Protein AF-A0A1G3AGH1-F1 (afdb_monomer_lite)

Foldseek 3Di:
DDDDDDDPVCCCVPPVHPSVVLQVVLVVVQVVLCVVCVPDPDDKDKDKDKDWDFDADPVGDTDDIDIDIDIDIDDDDDDDPDFDWDADPVRDTAADPVCRNCRPDDDPVVPPPDD

Radius of gyration: 27.63 Å; chains: 1; bounding box: 46×36×84 Å

Sequence (115 aa):
MARMAFDLTKLNQVDFGKAHVAFAKCLETVIRDCLDRPGDKSTRKVSLHMKIKPVMAQDGDVVDCEVGFEIVAKLPAYQTAARPYAVDRGG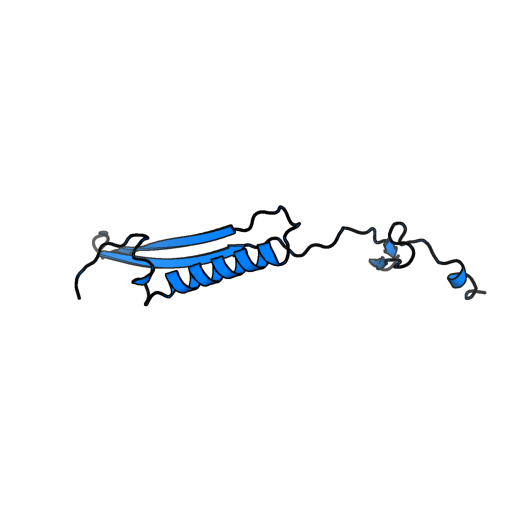RLIFNPDAPENPEQTTIMDGEEAS

pLDDT: mean 84.8, std 13.18, range [39.56, 96.81]

Secondary structure (DSSP, 8-state):
-------GGGTTTGGGGHHHHHHHHHHHHHHHHHHH-TT--SPPEEEEEEEEEEEE-TTS-EEEEEEEEEEEEEPPPP-PPP---EE-TTS-EE--SS-TT-TT---GGGGSS--

Structure (mmCIF, N/CA/C/O backbone):
data_AF-A0A1G3AGH1-F1
#
_entry.id   AF-A0A1G3AGH1-F1
#
loop_
_atom_site.group_PDB
_atom_site.id
_atom_site.type_symbol
_atom_site.label_atom_id
_atom_site.label_alt_id
_atom_site.label_comp_id
_atom_site.label_asym_id
_atom_site.label_entity_id
_atom_site.label_seq_id
_atom_site.pdbx_PDB_ins_code
_atom_site.Cartn_x
_atom_site.Cartn_y
_atom_site.Cartn_z
_atom_site.occupancy
_atom_site.B_iso_or_equiv
_atom_site.auth_seq_id
_atom_site.auth_comp_id
_atom_site.auth_asym_id
_atom_site.auth_atom_id
_atom_site.pdbx_PDB_model_num
ATOM 1 N N . MET A 1 1 ? -24.764 -3.811 23.647 1.00 53.50 1 MET A N 1
ATOM 2 C CA . MET A 1 1 ? -23.547 -4.388 23.028 1.00 53.50 1 MET A CA 1
ATOM 3 C C . MET A 1 1 ? -22.404 -4.249 24.023 1.00 53.50 1 MET A C 1
ATOM 5 O O . MET A 1 1 ? -22.320 -3.204 24.659 1.00 53.50 1 MET A O 1
ATOM 9 N N . ALA A 1 2 ? -21.594 -5.290 24.225 1.00 74.56 2 ALA A N 1
ATOM 10 C CA . ALA A 1 2 ? -20.488 -5.260 25.185 1.00 74.56 2 ALA A CA 1
ATOM 11 C C . ALA A 1 2 ? -19.367 -4.318 24.709 1.00 74.56 2 ALA A C 1
ATOM 13 O O . ALA A 1 2 ? -19.042 -4.300 23.523 1.00 74.56 2 ALA A O 1
ATOM 14 N N . ARG A 1 3 ? -18.781 -3.540 25.627 1.00 79.56 3 ARG A N 1
ATOM 15 C CA . ARG A 1 3 ? -17.593 -2.720 25.345 1.00 79.56 3 ARG A CA 1
ATOM 16 C C . ARG A 1 3 ? -16.385 -3.644 25.195 1.00 79.56 3 ARG A C 1
ATOM 18 O O . ARG A 1 3 ? -16.165 -4.496 26.052 1.00 79.56 3 ARG A O 1
ATOM 25 N N . MET A 1 4 ? -15.612 -3.472 24.127 1.00 83.50 4 MET A N 1
ATOM 26 C CA . MET A 1 4 ? -14.428 -4.282 23.847 1.00 83.50 4 MET A CA 1
ATOM 27 C C . MET A 1 4 ? -13.221 -3.378 23.610 1.00 83.50 4 MET A C 1
ATOM 29 O O . MET A 1 4 ? -13.312 -2.407 22.865 1.00 83.50 4 MET A O 1
ATOM 33 N N . ALA A 1 5 ? -12.089 -3.708 24.233 1.00 87.06 5 ALA A N 1
ATOM 34 C CA . ALA A 1 5 ? -10.824 -3.043 23.948 1.00 87.06 5 ALA A CA 1
ATOM 35 C C . ALA A 1 5 ? -10.316 -3.459 22.561 1.00 87.06 5 ALA A C 1
ATOM 37 O O . ALA A 1 5 ? -10.288 -4.657 22.245 1.00 87.06 5 ALA A O 1
ATOM 38 N N . PHE A 1 6 ? -9.911 -2.476 21.759 1.00 85.19 6 PHE A N 1
ATOM 39 C CA . PHE A 1 6 ? -9.316 -2.714 20.450 1.00 85.19 6 PHE A CA 1
ATOM 40 C C . PHE A 1 6 ? -7.894 -3.271 20.588 1.00 85.19 6 PHE A C 1
ATOM 42 O O . PHE A 1 6 ? -7.085 -2.762 21.361 1.00 85.19 6 PHE A O 1
ATOM 49 N N . ASP A 1 7 ? -7.596 -4.301 19.803 1.00 88.81 7 ASP A N 1
ATOM 50 C CA . ASP A 1 7 ? -6.252 -4.801 19.539 1.00 88.81 7 ASP A CA 1
ATOM 51 C C . ASP A 1 7 ? -6.178 -5.269 18.075 1.00 88.81 7 ASP A C 1
ATOM 53 O O . ASP A 1 7 ? -7.197 -5.388 17.389 1.00 88.81 7 ASP A O 1
ATOM 57 N N . LEU A 1 8 ? -4.970 -5.554 17.585 1.00 85.44 8 LEU A N 1
ATOM 58 C CA . LEU A 1 8 ? -4.768 -5.944 16.188 1.00 85.44 8 LEU A CA 1
ATOM 59 C C . LEU A 1 8 ? -5.420 -7.297 15.836 1.00 85.44 8 LEU A C 1
ATOM 61 O O . LEU A 1 8 ? -5.769 -7.526 14.680 1.00 85.44 8 LEU A O 1
ATOM 65 N N . THR A 1 9 ? -5.623 -8.184 16.816 1.00 88.88 9 THR A N 1
ATOM 66 C CA . THR A 1 9 ? -6.276 -9.488 16.593 1.00 88.88 9 THR A CA 1
ATOM 67 C C . THR A 1 9 ? -7.763 -9.331 16.283 1.00 88.88 9 THR A C 1
ATOM 69 O O . THR A 1 9 ? -8.342 -10.158 15.583 1.00 88.88 9 THR A O 1
ATOM 72 N N . LYS A 1 10 ? -8.360 -8.222 16.731 1.00 88.62 10 LYS A N 1
ATOM 73 C CA . LYS A 1 10 ? -9.770 -7.868 16.532 1.00 88.62 10 LYS A CA 1
ATOM 74 C C . LYS A 1 10 ? -10.015 -6.993 15.307 1.00 88.62 10 LYS A C 1
ATOM 76 O O . LYS A 1 10 ? -11.115 -6.470 15.142 1.00 88.62 10 LYS A O 1
ATOM 81 N N . LEU A 1 11 ? -9.036 -6.831 14.415 1.00 85.69 11 LEU A N 1
ATOM 82 C CA . LEU A 1 11 ? -9.199 -6.026 13.198 1.00 85.69 11 LEU A CA 1
ATOM 83 C C . LEU A 1 11 ? -10.364 -6.515 12.310 1.00 85.69 11 LEU A C 1
ATOM 85 O O . LEU A 1 11 ? -10.975 -5.727 11.594 1.00 85.69 11 LEU A O 1
ATOM 89 N N . ASN A 1 12 ? -10.705 -7.804 12.379 1.00 88.94 12 ASN A N 1
ATOM 90 C CA . ASN A 1 12 ? -11.862 -8.402 11.704 1.00 88.94 12 ASN A CA 1
ATOM 91 C C . ASN A 1 12 ? -13.223 -7.977 12.285 1.00 88.94 12 ASN A C 1
ATOM 93 O O . ASN A 1 12 ? -14.236 -8.122 11.609 1.00 88.94 12 ASN A O 1
ATOM 97 N N . GLN A 1 13 ? -13.263 -7.467 13.515 1.00 87.44 13 GLN A N 1
ATOM 98 C CA . GLN A 1 13 ? -14.485 -7.004 14.178 1.00 87.44 13 GLN A CA 1
ATOM 99 C C . GLN A 1 13 ? -14.702 -5.495 14.005 1.00 87.44 13 GLN A C 1
ATOM 101 O O . GLN A 1 13 ? -15.787 -4.990 14.288 1.00 87.44 13 GLN A O 1
ATOM 106 N N . VAL A 1 14 ? -13.693 -4.770 13.514 1.00 84.38 14 VAL A N 1
ATOM 107 C CA . VAL A 1 14 ? -13.759 -3.326 13.275 1.00 84.38 14 VAL A CA 1
ATOM 108 C C . VAL A 1 14 ? -14.316 -3.034 11.885 1.00 84.38 14 VAL A C 1
ATOM 110 O O . VAL A 1 14 ? -13.911 -3.661 10.907 1.00 84.38 14 VAL A O 1
ATOM 113 N N . ASP A 1 15 ? -15.248 -2.076 11.805 1.00 84.56 15 ASP A N 1
ATOM 114 C CA . ASP A 1 15 ? -15.904 -1.638 10.561 1.00 84.56 15 ASP A CA 1
ATOM 115 C C . ASP A 1 15 ? -16.399 -2.823 9.711 1.00 84.56 15 ASP A C 1
ATOM 117 O O . ASP A 1 15 ? -16.100 -2.943 8.524 1.00 84.56 15 ASP A O 1
ATOM 121 N N . PHE A 1 16 ? -17.107 -3.762 10.353 1.00 84.44 16 PHE A N 1
ATOM 122 C CA . PHE A 1 16 ? -17.644 -4.978 9.721 1.00 84.44 16 PHE A CA 1
ATOM 123 C C . PHE A 1 16 ? -16.575 -5.843 9.025 1.00 84.44 16 PHE A C 1
ATOM 125 O O . PHE A 1 16 ? -16.855 -6.527 8.042 1.00 84.44 16 PHE A O 1
ATOM 132 N N . GLY A 1 17 ? -15.330 -5.785 9.507 1.00 87.50 17 GLY A N 1
ATOM 133 C CA . GLY A 1 17 ? -14.199 -6.527 8.958 1.00 87.50 17 GLY A CA 1
ATOM 134 C C . GLY A 1 17 ? -13.608 -5.928 7.685 1.00 87.50 17 GLY A C 1
ATOM 135 O O . GLY A 1 17 ? -12.708 -6.532 7.098 1.00 87.50 17 GLY A O 1
ATOM 136 N N . LYS A 1 18 ? -14.043 -4.735 7.254 1.00 91.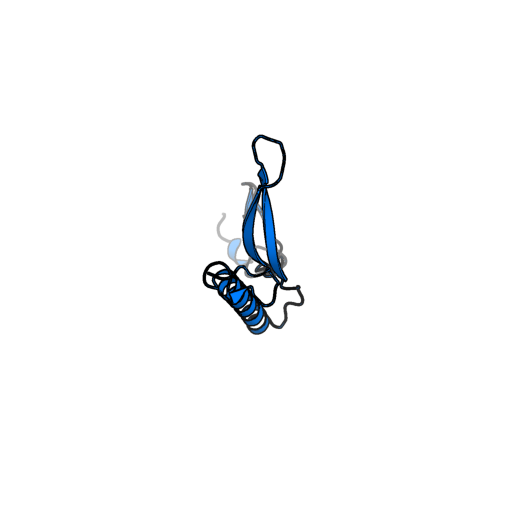38 18 LYS A N 1
ATOM 137 C CA . LYS A 1 18 ? -13.515 -4.084 6.043 1.00 91.38 18 LYS A CA 1
ATOM 138 C C . LYS A 1 18 ? -12.007 -3.875 6.107 1.00 91.38 18 LYS A C 1
ATOM 140 O O . LYS A 1 18 ? -11.328 -4.134 5.117 1.00 91.38 18 LYS A O 1
ATOM 145 N N . ALA A 1 19 ? -11.477 -3.469 7.262 1.00 89.75 19 ALA A N 1
ATOM 146 C CA . ALA A 1 19 ? -10.038 -3.287 7.446 1.00 89.75 19 ALA A CA 1
ATOM 147 C C . ALA A 1 19 ? -9.269 -4.608 7.261 1.00 89.75 19 ALA A C 1
ATOM 149 O O . ALA A 1 19 ? -8.248 -4.645 6.575 1.00 89.75 19 ALA A O 1
ATOM 150 N N . HIS A 1 20 ? -9.795 -5.711 7.800 1.00 91.81 20 HIS A N 1
ATOM 151 C CA . HIS A 1 20 ? -9.212 -7.039 7.617 1.00 91.81 20 HIS A CA 1
ATOM 152 C C . HIS A 1 20 ? -9.247 -7.486 6.147 1.00 91.81 20 HIS A C 1
ATOM 154 O O . HIS A 1 20 ? -8.226 -7.908 5.607 1.00 91.81 20 HIS A O 1
ATOM 160 N N . VAL A 1 21 ? -10.391 -7.332 5.474 1.00 94.06 21 VAL A N 1
ATOM 161 C CA . VAL A 1 21 ? -10.548 -7.689 4.053 1.00 94.06 21 VAL A CA 1
ATOM 162 C C . VAL A 1 21 ? -9.638 -6.844 3.160 1.00 94.06 21 VAL A C 1
ATOM 164 O O . VAL A 1 21 ? -9.011 -7.373 2.245 1.00 94.06 21 VAL A O 1
ATOM 167 N N . ALA A 1 22 ? -9.536 -5.539 3.414 1.00 93.81 22 ALA A N 1
ATOM 168 C CA . ALA A 1 22 ? -8.661 -4.650 2.657 1.00 93.81 22 ALA A CA 1
ATOM 169 C C . ALA A 1 22 ? -7.181 -5.020 2.837 1.00 93.81 22 ALA A C 1
ATOM 171 O O . ALA A 1 22 ? -6.452 -5.109 1.849 1.00 93.81 22 ALA A O 1
ATOM 172 N N . PHE A 1 23 ? -6.749 -5.324 4.066 1.00 94.19 23 PHE A N 1
ATOM 173 C CA . PHE A 1 23 ? -5.393 -5.809 4.323 1.00 94.19 23 PHE A CA 1
ATOM 174 C C . PHE A 1 23 ? -5.109 -7.128 3.595 1.00 94.19 23 PHE A C 1
ATOM 176 O O . PHE A 1 23 ? -4.085 -7.243 2.922 1.00 94.19 23 PHE A O 1
ATOM 183 N N . ALA A 1 24 ? -6.034 -8.091 3.662 1.00 94.06 24 ALA A N 1
ATOM 184 C CA . ALA A 1 24 ? -5.908 -9.371 2.969 1.00 94.06 24 ALA A CA 1
ATOM 185 C C . ALA A 1 24 ? -5.785 -9.194 1.445 1.00 94.06 24 ALA A C 1
ATOM 187 O O . ALA A 1 24 ? -4.893 -9.779 0.834 1.00 94.06 24 ALA A O 1
ATOM 188 N N . LYS A 1 25 ? -6.603 -8.323 0.837 1.00 95.81 25 LYS A N 1
ATOM 189 C CA . LYS A 1 25 ? -6.520 -8.001 -0.600 1.00 95.81 25 LYS A CA 1
ATOM 190 C C . LYS A 1 25 ? -5.185 -7.362 -0.984 1.00 95.81 25 LYS A C 1
ATOM 192 O O . LYS A 1 25 ? -4.604 -7.710 -2.013 1.00 95.81 25 LYS A O 1
ATOM 197 N N . CYS A 1 26 ? -4.681 -6.432 -0.173 1.00 96.06 26 CYS A N 1
ATOM 198 C CA . CYS A 1 26 ? -3.375 -5.815 -0.399 1.00 96.06 26 CYS A CA 1
ATOM 199 C C . CYS A 1 26 ? -2.239 -6.839 -0.315 1.00 96.06 26 CYS A C 1
ATOM 201 O O . CYS A 1 26 ? -1.330 -6.815 -1.145 1.00 96.06 26 CYS A O 1
ATOM 203 N N . LEU A 1 27 ? -2.307 -7.754 0.653 1.00 96.19 27 LEU A N 1
ATOM 204 C CA . LEU A 1 27 ? -1.340 -8.835 0.798 1.00 96.19 27 LEU A CA 1
ATOM 205 C C . LEU A 1 27 ? -1.376 -9.791 -0.402 1.00 96.19 27 LEU A C 1
ATOM 207 O O . LEU A 1 27 ? -0.329 -10.082 -0.971 1.00 96.19 27 LEU A O 1
ATOM 211 N N . GLU A 1 28 ? -2.564 -10.222 -0.828 1.00 96.81 28 GLU A N 1
ATOM 212 C CA . GLU A 1 28 ? -2.738 -11.071 -2.013 1.00 96.81 28 GLU A CA 1
ATOM 213 C C . GLU A 1 28 ? -2.164 -10.404 -3.270 1.00 96.81 28 GLU A C 1
ATOM 215 O O . GLU A 1 28 ? -1.456 -11.042 -4.044 1.00 96.81 28 GLU A O 1
ATOM 220 N N . THR A 1 29 ? -2.405 -9.102 -3.440 1.00 95.81 29 THR A N 1
ATOM 221 C CA . THR A 1 29 ? -1.877 -8.323 -4.570 1.00 95.81 29 THR A CA 1
ATOM 222 C C . THR A 1 29 ? -0.348 -8.309 -4.577 1.00 95.81 29 THR A C 1
ATOM 224 O O . THR A 1 29 ? 0.267 -8.505 -5.622 1.00 95.81 29 THR A O 1
ATOM 227 N N . VAL A 1 30 ? 0.276 -8.113 -3.413 1.00 96.31 30 VAL A N 1
ATOM 228 C CA . VAL A 1 30 ? 1.739 -8.146 -3.270 1.00 96.31 30 VAL A CA 1
ATOM 229 C C . VAL A 1 30 ? 2.304 -9.538 -3.550 1.00 96.31 30 VAL A C 1
ATOM 231 O O . VAL A 1 30 ? 3.323 -9.654 -4.224 1.00 96.31 30 VAL A O 1
ATOM 234 N N . ILE A 1 31 ? 1.651 -10.593 -3.062 1.00 95.88 31 ILE A N 1
ATOM 235 C CA . ILE A 1 31 ? 2.084 -11.973 -3.312 1.00 95.88 31 ILE A CA 1
ATOM 236 C C . ILE A 1 31 ? 1.983 -12.299 -4.804 1.00 95.88 31 ILE A C 1
ATOM 238 O O . ILE A 1 31 ? 2.934 -12.834 -5.369 1.00 95.88 31 ILE A O 1
ATOM 242 N N . ARG A 1 32 ? 0.868 -11.937 -5.449 1.00 96.06 32 ARG A N 1
ATOM 243 C CA . ARG A 1 32 ? 0.682 -12.102 -6.895 1.00 96.06 32 ARG A CA 1
ATOM 244 C C . ARG A 1 32 ? 1.782 -11.385 -7.674 1.00 96.06 32 ARG A C 1
ATOM 246 O O . ARG A 1 32 ? 2.403 -11.991 -8.532 1.00 96.06 32 ARG A O 1
ATOM 253 N N . ASP A 1 33 ? 2.113 -10.157 -7.291 1.00 95.56 33 ASP A N 1
ATOM 254 C CA . ASP A 1 33 ? 3.199 -9.400 -7.914 1.00 95.56 33 ASP A CA 1
ATOM 255 C C . ASP A 1 33 ? 4.583 -10.066 -7.774 1.00 95.56 33 ASP A C 1
ATOM 257 O O . ASP A 1 33 ? 5.398 -10.010 -8.696 1.00 95.56 33 ASP A O 1
ATOM 261 N N . CYS A 1 34 ? 4.859 -10.716 -6.641 1.00 94.50 34 CYS A N 1
ATOM 262 C CA . CYS A 1 34 ? 6.084 -11.499 -6.462 1.00 94.50 34 CYS A CA 1
ATOM 263 C C . CYS A 1 34 ? 6.121 -12.740 -7.370 1.00 94.50 34 CYS A C 1
ATOM 265 O O . CYS A 1 34 ? 7.200 -13.116 -7.826 1.00 94.50 34 CYS A O 1
ATOM 267 N N . LEU A 1 35 ? 4.968 -13.366 -7.632 1.00 95.50 35 LEU A N 1
ATOM 268 C CA . LEU A 1 35 ? 4.853 -14.505 -8.550 1.00 95.50 35 LEU A CA 1
ATOM 269 C C . LEU A 1 35 ? 4.979 -14.072 -10.015 1.00 95.50 35 LEU A C 1
ATOM 271 O O . LEU A 1 35 ? 5.635 -14.759 -10.792 1.00 95.50 35 LEU A O 1
ATOM 275 N N . ASP A 1 36 ? 4.399 -12.926 -10.371 1.00 94.81 36 ASP A N 1
ATOM 276 C CA . ASP A 1 36 ? 4.432 -12.383 -11.731 1.00 94.81 36 ASP A CA 1
ATOM 277 C C . ASP A 1 36 ? 5.822 -11.824 -12.091 1.00 94.81 36 ASP A C 1
ATOM 279 O O . ASP A 1 36 ? 6.244 -11.877 -13.248 1.00 94.81 36 ASP A O 1
ATOM 283 N N . ARG A 1 37 ? 6.565 -11.294 -11.104 1.00 92.25 37 ARG A N 1
ATOM 284 C CA . ARG A 1 37 ? 7.887 -10.659 -11.285 1.00 92.25 37 ARG A CA 1
ATOM 285 C C . ARG A 1 37 ? 8.958 -11.249 -10.349 1.00 92.25 37 ARG A C 1
ATOM 287 O O . ARG A 1 37 ? 9.535 -10.505 -9.547 1.00 92.25 37 ARG A O 1
ATOM 294 N N . PRO A 1 38 ? 9.290 -12.552 -10.461 1.00 91.81 38 PRO A N 1
ATOM 295 C CA . PRO A 1 38 ? 10.185 -13.238 -9.521 1.00 91.81 38 PRO A CA 1
ATOM 296 C C . PRO A 1 38 ? 11.644 -12.756 -9.596 1.00 91.81 38 PRO A C 1
ATOM 298 O O . PRO A 1 38 ? 12.400 -12.912 -8.641 1.00 91.81 38 PRO A O 1
ATOM 301 N N . GLY A 1 39 ? 12.052 -12.163 -10.723 1.00 90.38 39 GLY A N 1
ATOM 302 C CA . GLY A 1 39 ? 13.394 -11.600 -10.908 1.00 90.38 39 GLY A CA 1
ATOM 303 C C . GLY A 1 39 ? 13.579 -10.187 -10.342 1.00 90.38 39 GLY A C 1
ATOM 304 O O . GLY A 1 39 ? 14.718 -9.742 -10.191 1.00 90.38 39 GLY A O 1
ATOM 305 N N . ASP A 1 40 ? 12.494 -9.475 -10.022 1.00 91.56 40 ASP A N 1
ATOM 306 C CA . ASP A 1 40 ? 12.581 -8.134 -9.442 1.00 91.56 40 ASP A CA 1
ATOM 307 C C . ASP A 1 40 ? 12.886 -8.238 -7.942 1.00 91.56 40 ASP A C 1
ATOM 309 O O . ASP A 1 40 ? 12.063 -8.704 -7.154 1.00 91.56 40 ASP A O 1
ATOM 313 N N . LYS A 1 41 ? 14.078 -7.785 -7.542 1.00 90.50 41 LYS A N 1
ATOM 314 C CA . LYS A 1 41 ? 14.563 -7.825 -6.151 1.00 90.50 41 LYS A CA 1
ATOM 315 C C . LYS A 1 41 ? 14.029 -6.684 -5.280 1.00 90.50 41 LYS A C 1
ATOM 317 O O . LYS A 1 41 ? 14.344 -6.625 -4.093 1.00 90.50 41 LYS A O 1
ATOM 322 N N . SER A 1 42 ? 13.255 -5.765 -5.850 1.00 93.12 42 SER A N 1
ATOM 323 C CA . SER A 1 42 ? 12.713 -4.612 -5.134 1.00 93.12 42 SER A CA 1
ATOM 324 C C . SER A 1 42 ? 11.686 -5.037 -4.080 1.00 93.12 42 SER A C 1
ATOM 326 O O . SER A 1 42 ? 10.841 -5.903 -4.311 1.00 93.12 42 SER A O 1
ATOM 328 N N . THR A 1 43 ? 11.708 -4.403 -2.909 1.00 93.75 43 THR A N 1
ATOM 329 C CA . THR A 1 43 ? 10.787 -4.729 -1.810 1.00 93.75 43 THR A CA 1
ATOM 330 C C . THR A 1 43 ? 9.357 -4.279 -2.117 1.00 93.75 43 THR A C 1
ATOM 332 O O . THR A 1 43 ? 9.121 -3.126 -2.479 1.00 93.75 43 THR A O 1
ATOM 335 N N . ARG A 1 44 ? 8.382 -5.166 -1.892 1.00 95.00 44 ARG A N 1
ATOM 336 C CA . ARG A 1 44 ? 6.950 -4.833 -1.886 1.00 95.00 44 ARG A CA 1
ATOM 337 C C . ARG A 1 44 ? 6.531 -4.517 -0.453 1.00 95.00 44 ARG A C 1
ATOM 339 O O . ARG A 1 44 ? 6.936 -5.217 0.473 1.00 95.00 44 ARG A O 1
ATOM 346 N N . LYS A 1 45 ? 5.732 -3.469 -0.246 1.00 95.69 45 LYS A N 1
ATOM 347 C CA . LYS A 1 45 ? 5.354 -3.005 1.100 1.00 95.69 45 LYS A CA 1
ATOM 348 C C . LYS A 1 45 ? 3.839 -2.972 1.260 1.00 95.69 45 LYS A C 1
ATOM 350 O O . LYS A 1 45 ? 3.163 -2.330 0.467 1.00 95.69 45 LYS A O 1
ATOM 355 N N . VAL A 1 46 ? 3.323 -3.581 2.324 1.00 95.81 46 VAL A N 1
ATOM 356 C CA . VAL A 1 46 ? 1.952 -3.356 2.813 1.00 95.81 46 VAL A CA 1
ATOM 357 C C . VAL A 1 46 ? 2.045 -2.534 4.095 1.00 95.81 46 VAL A C 1
ATOM 359 O O . VAL A 1 46 ? 2.874 -2.823 4.954 1.00 95.81 46 VAL A O 1
ATOM 362 N N . SER A 1 47 ? 1.264 -1.464 4.213 1.00 94.19 47 SER A N 1
ATOM 363 C CA . SER A 1 47 ? 1.255 -0.568 5.376 1.00 94.19 47 SER A CA 1
ATOM 364 C C . SER A 1 47 ? -0.168 -0.364 5.881 1.00 94.19 47 SER A C 1
ATOM 366 O O . SER A 1 47 ? -1.065 -0.071 5.095 1.00 94.19 47 SER A O 1
ATOM 368 N N . LEU A 1 48 ? -0.355 -0.523 7.192 1.00 92.56 48 LEU A N 1
ATOM 369 C CA . LEU A 1 48 ? -1.590 -0.217 7.911 1.00 92.56 48 LEU A CA 1
ATOM 370 C C . LEU A 1 48 ? -1.353 1.053 8.731 1.00 92.56 48 LEU A C 1
ATOM 372 O O . LEU A 1 48 ? -0.548 1.057 9.660 1.00 92.56 48 LEU A O 1
ATOM 376 N N . HIS A 1 49 ? -2.054 2.120 8.384 1.00 93.56 49 HIS A N 1
ATOM 377 C CA . HIS A 1 49 ? -2.016 3.400 9.071 1.00 93.56 49 HIS A CA 1
ATOM 378 C C . HIS A 1 49 ? -3.294 3.563 9.889 1.00 93.56 49 HIS A C 1
ATOM 380 O O . HIS A 1 49 ? -4.387 3.659 9.336 1.00 93.56 49 HIS A O 1
ATOM 386 N N . MET A 1 50 ? -3.157 3.601 11.211 1.00 91.56 50 MET A N 1
ATOM 387 C CA . MET A 1 50 ? -4.255 3.923 12.117 1.00 91.56 50 MET A CA 1
ATOM 388 C C . MET A 1 50 ? -4.213 5.419 12.431 1.00 91.56 50 MET A C 1
ATOM 390 O O . MET A 1 50 ? -3.198 5.930 12.902 1.00 91.56 50 MET A O 1
ATOM 394 N N . LYS A 1 51 ? -5.309 6.120 12.153 1.00 92.81 51 LYS A N 1
ATOM 395 C CA . LYS A 1 51 ? -5.494 7.544 12.437 1.00 92.81 51 LYS A CA 1
ATOM 396 C C . LYS A 1 51 ? -6.443 7.659 13.617 1.00 92.81 51 LYS A C 1
ATOM 398 O O . LYS A 1 51 ? -7.561 7.164 13.533 1.00 92.81 51 LYS A O 1
ATOM 403 N N . ILE A 1 52 ? -5.997 8.286 14.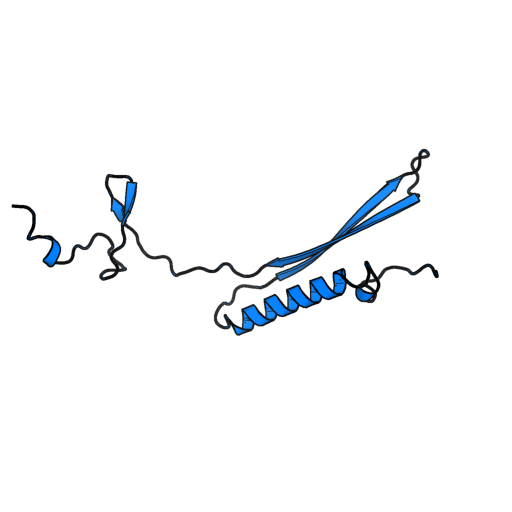697 1.00 93.81 52 ILE A N 1
ATOM 404 C CA . ILE A 1 52 ? -6.811 8.515 15.891 1.00 93.81 52 ILE A CA 1
ATOM 405 C C . ILE A 1 52 ? -6.907 10.020 16.094 1.00 93.81 52 ILE A C 1
ATOM 407 O O . ILE A 1 52 ? -5.881 10.699 16.147 1.00 93.81 52 ILE A O 1
ATOM 411 N N . LYS A 1 53 ? -8.129 10.535 16.197 1.00 95.50 53 LYS A N 1
ATOM 412 C CA . LYS A 1 53 ? -8.405 11.946 16.452 1.00 95.50 53 LYS A CA 1
ATOM 413 C C . LYS A 1 53 ? -9.289 12.069 17.697 1.00 95.50 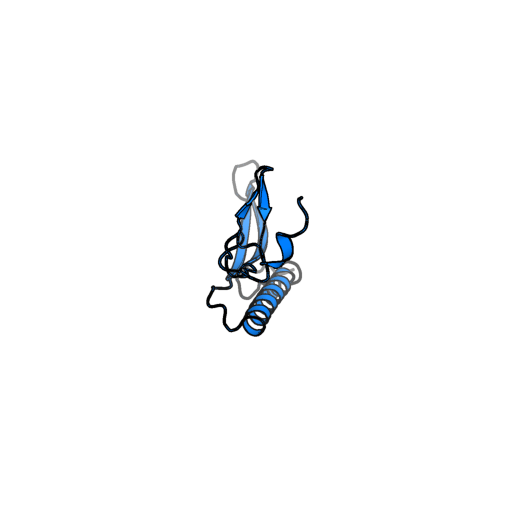53 LYS A C 1
ATOM 415 O O . LYS A 1 53 ? -10.377 11.500 17.700 1.00 95.50 53 LYS A O 1
ATOM 420 N N . PRO A 1 54 ? -8.853 12.783 18.747 1.00 95.00 54 PRO A N 1
ATOM 421 C CA . PRO A 1 54 ? -9.652 12.941 19.956 1.00 95.00 54 PRO A CA 1
ATOM 422 C C . PRO A 1 54 ? -10.856 13.858 19.709 1.00 95.00 54 PRO A C 1
ATOM 424 O O . PRO A 1 54 ? -10.779 14.826 18.948 1.00 95.00 54 PRO A O 1
ATOM 427 N N . VAL A 1 55 ? -11.955 13.561 20.393 1.00 93.75 55 VAL A N 1
ATOM 428 C CA . VAL A 1 55 ? -13.164 14.378 20.496 1.00 93.75 55 VAL A CA 1
ATOM 429 C C . VAL A 1 55 ? -13.199 14.958 21.907 1.00 93.75 55 VAL A C 1
ATOM 431 O O . VAL A 1 55 ? -13.313 14.225 22.890 1.00 93.75 55 VAL A O 1
ATOM 434 N N . MET A 1 56 ? -13.060 16.279 21.993 1.00 93.25 56 MET A N 1
ATOM 435 C CA . MET A 1 56 ? -12.969 17.019 23.255 1.00 93.25 56 MET A CA 1
ATOM 436 C C . MET A 1 56 ? -14.357 17.484 23.720 1.00 93.25 56 MET A C 1
ATOM 438 O O . MET A 1 56 ? -15.173 17.897 22.892 1.00 93.25 56 MET A O 1
ATOM 442 N N . ALA A 1 57 ? -14.610 17.476 25.027 1.00 89.88 57 ALA A N 1
ATOM 443 C CA . ALA A 1 57 ? -15.728 18.189 25.642 1.00 89.88 57 ALA A CA 1
ATOM 444 C C . ALA A 1 57 ? -15.417 19.686 25.817 1.00 89.88 57 ALA A C 1
ATOM 446 O O . ALA A 1 57 ? -14.296 20.152 25.606 1.00 89.88 57 ALA A O 1
ATOM 447 N N . GLN A 1 58 ? -16.444 20.455 26.196 1.00 86.69 58 GLN A N 1
ATOM 448 C CA . GLN A 1 58 ? -16.337 21.899 26.450 1.00 86.69 58 GLN A CA 1
ATOM 449 C C . GLN A 1 58 ? -15.418 22.256 27.629 1.00 86.69 58 GLN A C 1
ATOM 451 O O . GLN A 1 58 ? -14.924 23.377 27.685 1.00 86.69 58 GLN A O 1
ATOM 456 N N . ASP A 1 59 ? -15.192 21.325 28.552 1.00 88.00 59 ASP A N 1
ATOM 457 C CA . ASP A 1 59 ? -14.289 21.457 29.702 1.00 88.00 59 ASP A CA 1
ATOM 458 C C . ASP A 1 59 ? -12.816 21.177 29.355 1.00 88.00 59 ASP A C 1
ATOM 460 O O . ASP A 1 59 ? -11.937 21.423 30.178 1.00 88.00 59 ASP A O 1
ATOM 464 N N . GLY A 1 60 ? -12.532 20.733 28.127 1.00 85.25 60 GLY A N 1
ATOM 465 C CA . GLY A 1 60 ? -11.183 20.400 27.682 1.00 85.25 60 GLY A CA 1
ATOM 466 C C . GLY A 1 60 ? -10.762 18.960 27.975 1.00 85.25 60 GLY A C 1
ATOM 467 O O . GLY A 1 60 ? -9.612 18.624 27.693 1.00 85.25 60 GLY A O 1
ATOM 468 N N . ASP A 1 61 ? -11.665 18.104 28.462 1.00 88.25 61 ASP A N 1
ATOM 469 C CA . ASP A 1 61 ? -11.407 16.671 28.606 1.00 88.25 61 ASP A CA 1
ATOM 470 C C . ASP A 1 61 ? -11.697 15.903 27.304 1.00 88.25 61 ASP A C 1
ATOM 472 O O . ASP A 1 61 ? -12.510 16.308 26.469 1.00 88.25 61 ASP A O 1
ATOM 476 N N . VAL A 1 62 ? -11.018 14.768 27.106 1.00 88.94 62 VAL A N 1
ATOM 477 C CA . VAL A 1 62 ? -11.275 13.863 25.971 1.00 88.94 62 VAL A CA 1
ATOM 478 C C . VAL A 1 62 ? -12.473 12.976 26.307 1.00 88.94 62 VAL A C 1
ATOM 480 O O . VAL A 1 62 ? -12.414 12.187 27.249 1.00 88.94 62 VAL A O 1
ATOM 483 N N . VAL A 1 63 ? -13.537 13.060 25.509 1.00 89.88 63 VAL A N 1
ATOM 484 C CA . VAL A 1 63 ? -14.756 12.251 25.694 1.00 89.88 63 VAL A CA 1
ATOM 485 C C . VAL A 1 63 ? -14.749 11.010 24.811 1.00 89.88 63 VAL A C 1
ATOM 487 O O . VAL A 1 63 ? -15.200 9.949 25.239 1.00 89.88 63 VAL A O 1
ATOM 490 N N . ASP A 1 64 ? -14.244 11.133 23.584 1.00 90.94 64 ASP A N 1
ATOM 491 C CA . ASP A 1 64 ? -14.225 10.042 22.607 1.00 90.94 64 ASP A CA 1
ATOM 492 C C . ASP A 1 64 ? -13.034 10.173 21.641 1.00 90.94 64 ASP A C 1
ATOM 494 O O . ASP A 1 64 ? -12.303 11.163 21.668 1.00 90.94 64 ASP A O 1
ATOM 498 N N . CYS A 1 65 ? -12.839 9.184 20.771 1.00 92.06 65 CYS A N 1
ATOM 499 C CA . CYS A 1 65 ? -11.838 9.190 19.711 1.00 92.06 65 CYS A CA 1
ATOM 500 C C . CYS A 1 65 ? -12.441 8.704 18.386 1.00 92.06 65 CYS A C 1
ATOM 502 O O . CYS A 1 65 ? -12.949 7.590 18.282 1.00 92.06 65 CYS A O 1
ATOM 504 N N . GLU A 1 66 ? -12.276 9.493 17.328 1.00 91.31 66 GLU A N 1
ATOM 505 C CA . GLU A 1 66 ? -12.514 9.052 15.956 1.00 91.31 66 GLU A CA 1
ATOM 506 C C . GLU A 1 66 ? -11.321 8.207 15.491 1.00 91.31 66 GLU A C 1
ATOM 508 O O . GLU A 1 66 ? -10.179 8.676 15.484 1.00 91.31 66 GLU A O 1
ATOM 513 N N . VAL A 1 67 ? -11.577 6.959 15.090 1.00 91.00 67 VAL A N 1
ATOM 514 C CA . VAL A 1 67 ? -10.546 6.033 14.601 1.00 91.00 67 VAL A CA 1
ATOM 515 C C . VAL A 1 67 ? -10.795 5.698 13.135 1.00 91.00 67 VAL A C 1
ATOM 517 O O . VAL A 1 67 ? -11.860 5.207 12.770 1.00 91.00 67 VAL A O 1
ATOM 520 N N . GLY A 1 68 ? -9.791 5.933 12.294 1.00 90.88 68 GLY A N 1
ATOM 521 C CA . GLY A 1 68 ? -9.780 5.560 10.883 1.00 90.88 68 GLY A CA 1
ATOM 522 C C . GLY A 1 68 ? -8.606 4.643 10.551 1.00 90.88 68 GLY A C 1
ATOM 523 O O . GLY A 1 68 ? -7.535 4.746 11.148 1.00 90.88 68 GLY A O 1
ATOM 524 N N . PHE A 1 69 ? -8.790 3.772 9.562 1.00 92.38 69 PHE A N 1
ATOM 525 C CA . PHE A 1 69 ? -7.736 2.903 9.041 1.00 92.38 69 PHE A CA 1
ATOM 526 C C . PHE A 1 69 ? -7.488 3.217 7.570 1.00 92.38 69 PHE A C 1
ATOM 528 O O . PHE A 1 69 ? -8.417 3.295 6.772 1.0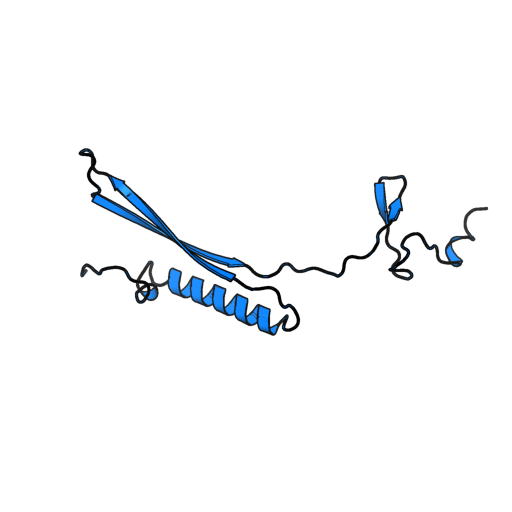0 92.38 69 PHE A O 1
ATOM 535 N N . GLU A 1 70 ? -6.222 3.369 7.211 1.00 93.56 70 GLU A N 1
ATOM 536 C CA . GLU A 1 70 ? -5.762 3.500 5.836 1.00 93.56 70 GLU A CA 1
ATOM 537 C C . GLU A 1 70 ? -4.791 2.358 5.542 1.00 93.56 70 GLU A C 1
ATOM 539 O O . GLU A 1 70 ? -3.830 2.132 6.276 1.00 93.56 70 GLU A O 1
ATOM 544 N N . ILE A 1 71 ? -5.062 1.604 4.481 1.00 94.88 71 ILE A N 1
ATOM 545 C CA . ILE A 1 71 ? -4.286 0.423 4.104 1.00 94.88 71 ILE A CA 1
ATOM 546 C C . ILE A 1 71 ? -3.719 0.670 2.716 1.00 94.88 71 ILE A C 1
ATOM 548 O O . ILE A 1 71 ? -4.469 0.902 1.770 1.00 94.88 71 ILE A O 1
ATOM 552 N N . VAL A 1 72 ? -2.394 0.623 2.603 1.00 95.00 72 VAL A N 1
ATOM 553 C CA . VAL A 1 72 ? -1.674 0.957 1.371 1.00 95.00 72 VAL A CA 1
ATOM 554 C C . VAL A 1 72 ? -0.750 -0.190 0.989 1.00 95.00 72 VAL A C 1
ATOM 556 O O . VAL A 1 72 ? 0.071 -0.632 1.794 1.00 95.00 72 VAL A O 1
ATOM 559 N N . ALA A 1 73 ? -0.847 -0.642 -0.261 1.00 94.94 73 ALA A N 1
ATOM 560 C CA . ALA A 1 73 ? 0.130 -1.528 -0.881 1.00 94.94 73 ALA A CA 1
ATOM 561 C C . ALA A 1 73 ? 1.000 -0.725 -1.854 1.00 94.94 73 ALA A C 1
ATOM 563 O O . ALA A 1 73 ? 0.485 -0.015 -2.716 1.00 94.94 73 ALA A O 1
ATOM 564 N N . LYS A 1 74 ? 2.320 -0.844 -1.727 1.00 95.38 74 LYS A N 1
ATOM 565 C CA . LYS A 1 74 ? 3.297 -0.237 -2.630 1.00 95.38 74 LYS A CA 1
ATOM 566 C C . LYS A 1 74 ? 4.063 -1.339 -3.352 1.00 95.38 74 LYS A C 1
ATOM 568 O O . LYS A 1 74 ? 4.820 -2.086 -2.728 1.00 95.38 74 LYS A O 1
ATOM 573 N N . LEU A 1 75 ? 3.848 -1.409 -4.663 1.00 93.88 75 LEU A N 1
ATOM 574 C CA . LEU A 1 75 ? 4.553 -2.298 -5.580 1.00 93.88 75 LEU A CA 1
ATOM 575 C C . LEU A 1 75 ? 5.709 -1.547 -6.262 1.00 93.88 75 LEU A C 1
ATOM 577 O O . LEU A 1 75 ? 5.620 -0.326 -6.433 1.00 93.88 75 LEU A O 1
ATOM 581 N N . PRO A 1 76 ? 6.779 -2.246 -6.672 1.00 92.62 76 PRO A N 1
ATOM 582 C CA . PRO A 1 76 ? 7.791 -1.683 -7.557 1.00 92.62 76 PRO A CA 1
ATOM 583 C C . PRO A 1 76 ? 7.156 -1.175 -8.852 1.00 92.62 76 PRO A C 1
ATOM 585 O O . PRO A 1 76 ? 6.289 -1.846 -9.423 1.00 92.62 76 PRO A O 1
ATOM 588 N N . ALA A 1 77 ? 7.588 -0.003 -9.314 1.00 90.38 77 ALA A N 1
ATOM 589 C CA . ALA A 1 77 ? 7.118 0.564 -10.571 1.00 90.38 77 ALA A CA 1
ATOM 590 C C . ALA A 1 77 ? 7.496 -0.345 -11.750 1.00 90.38 77 ALA A C 1
ATOM 592 O O . ALA A 1 77 ? 8.553 -0.973 -11.742 1.00 90.38 77 ALA A O 1
ATOM 593 N N . TYR A 1 78 ? 6.648 -0.395 -12.776 1.00 85.81 78 TYR A N 1
ATOM 594 C CA . TYR A 1 78 ? 7.023 -1.010 -14.044 1.00 85.81 78 TYR A CA 1
ATOM 595 C C . TYR A 1 78 ? 8.052 -0.115 -14.722 1.00 85.81 78 TYR A C 1
ATOM 597 O O . TYR A 1 78 ? 7.771 1.042 -15.033 1.00 85.81 78 TYR A O 1
ATOM 605 N N . GLN A 1 79 ? 9.254 -0.643 -14.904 1.00 82.00 79 GLN A N 1
ATOM 606 C CA . GLN A 1 79 ? 10.356 0.063 -15.535 1.00 82.00 79 GLN A CA 1
ATOM 607 C C . GLN A 1 79 ? 10.910 -0.807 -16.654 1.00 82.00 79 GLN A C 1
ATOM 609 O O . GLN A 1 79 ? 11.110 -2.009 -16.481 1.00 82.00 79 GLN A O 1
ATOM 614 N N . THR A 1 80 ? 11.145 -0.198 -17.808 1.00 80.62 80 THR A N 1
ATOM 615 C CA . THR A 1 80 ? 11.948 -0.798 -18.871 1.00 80.62 80 THR A CA 1
ATOM 616 C C . THR A 1 80 ? 13.404 -0.399 -18.674 1.00 80.62 80 THR A C 1
ATOM 618 O O . THR A 1 80 ? 13.702 0.583 -17.990 1.00 80.62 80 THR A O 1
ATOM 621 N N . ALA A 1 81 ? 14.325 -1.132 -19.297 1.00 76.81 81 ALA A N 1
ATOM 622 C CA . ALA A 1 81 ? 15.709 -0.683 -19.374 1.00 76.81 81 ALA A CA 1
ATOM 623 C C . ALA A 1 81 ? 15.765 0.726 -19.989 1.00 76.81 81 ALA A C 1
ATOM 625 O O . ALA A 1 81 ? 15.061 1.008 -20.964 1.00 76.81 81 ALA A O 1
ATOM 626 N N . ALA A 1 82 ? 16.593 1.599 -19.415 1.00 77.69 82 ALA A N 1
ATOM 627 C CA . ALA A 1 82 ? 16.880 2.887 -20.023 1.00 77.69 82 ALA A CA 1
ATOM 628 C C . ALA A 1 82 ? 17.586 2.642 -21.363 1.00 77.69 82 ALA A C 1
ATOM 630 O O . ALA A 1 82 ? 18.564 1.896 -21.420 1.00 77.69 82 ALA A O 1
ATOM 631 N N . ARG A 1 83 ? 17.071 3.243 -22.435 1.00 80.69 83 ARG A N 1
ATOM 632 C CA . ARG A 1 83 ? 17.693 3.223 -23.761 1.00 80.69 83 ARG A CA 1
ATOM 633 C C . ARG A 1 83 ? 18.094 4.643 -24.148 1.00 80.69 83 ARG A C 1
ATOM 635 O O . ARG A 1 83 ? 17.427 5.577 -23.701 1.00 80.69 83 ARG A O 1
ATOM 642 N N . PRO A 1 84 ? 19.168 4.829 -24.925 1.00 78.44 84 PRO A N 1
ATOM 643 C CA . PRO A 1 84 ? 19.511 6.136 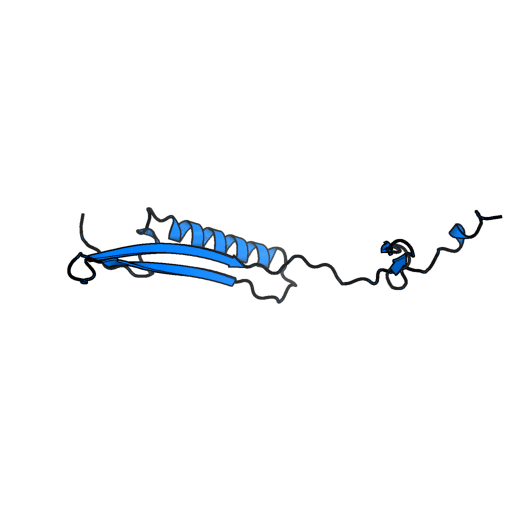-25.460 1.00 78.44 84 PRO A CA 1
ATOM 644 C C . PRO A 1 84 ? 18.453 6.592 -26.475 1.00 78.44 84 PRO A C 1
ATOM 646 O O . PRO A 1 84 ? 18.033 5.834 -27.346 1.00 78.44 84 PRO A O 1
ATOM 649 N N . TYR A 1 85 ? 18.041 7.852 -26.348 1.00 86.06 85 TYR A N 1
ATOM 650 C CA . TYR A 1 85 ? 17.203 8.571 -27.307 1.00 86.06 85 TYR A CA 1
ATOM 651 C C . TYR A 1 85 ? 17.981 9.810 -27.758 1.00 86.06 85 TYR A C 1
ATOM 653 O O . TYR A 1 85 ? 18.647 10.446 -26.939 1.00 86.06 85 TYR A O 1
ATOM 661 N N . ALA A 1 86 ? 17.897 10.152 -29.040 1.00 85.25 86 ALA A N 1
ATOM 662 C CA . ALA A 1 86 ? 18.411 11.410 -29.570 1.00 85.25 86 ALA A CA 1
ATOM 663 C C . ALA A 1 86 ? 17.359 12.517 -29.420 1.00 85.25 86 ALA A C 1
ATOM 665 O O . ALA A 1 86 ? 16.169 12.232 -29.263 1.00 85.25 86 ALA A O 1
ATOM 666 N N . VAL A 1 87 ? 17.785 13.777 -29.489 1.00 88.00 87 VAL A N 1
ATOM 667 C CA . VAL A 1 87 ? 16.885 14.938 -29.514 1.00 88.00 87 VAL A CA 1
ATOM 668 C C . VAL A 1 87 ? 17.018 15.623 -30.869 1.00 88.00 87 VAL A C 1
ATOM 670 O O . VAL A 1 87 ? 18.119 16.002 -31.262 1.00 88.00 87 VAL A O 1
ATOM 673 N N . ASP A 1 88 ? 15.909 15.794 -31.585 1.00 86.69 88 ASP A N 1
ATOM 674 C CA . ASP A 1 88 ? 15.910 16.520 -32.855 1.00 86.69 88 ASP A CA 1
ATOM 675 C C . ASP A 1 88 ? 15.967 18.046 -32.653 1.00 86.69 88 ASP A C 1
ATOM 677 O O . ASP A 1 88 ? 15.770 18.578 -31.557 1.00 86.69 88 ASP A O 1
ATOM 681 N N . ARG A 1 89 ? 16.201 18.795 -33.736 1.00 84.69 89 ARG A N 1
ATOM 682 C CA . ARG A 1 89 ? 16.232 20.272 -33.692 1.00 84.69 89 ARG A CA 1
ATOM 683 C C . ARG A 1 89 ? 14.885 20.907 -33.313 1.00 84.69 89 ARG A C 1
ATOM 685 O O . ARG A 1 89 ? 14.848 22.093 -33.001 1.00 84.69 89 ARG A O 1
ATOM 692 N N . GLY A 1 90 ? 13.795 20.140 -33.357 1.00 87.62 90 GLY A N 1
ATOM 693 C CA . GLY A 1 90 ? 12.453 20.538 -32.936 1.00 87.62 90 GLY A CA 1
ATOM 694 C C . GLY A 1 90 ? 12.132 20.193 -31.476 1.00 87.62 90 GLY A C 1
ATOM 695 O O . GLY A 1 90 ? 11.007 20.445 -31.044 1.00 87.62 90 GLY A O 1
ATOM 696 N N . GLY A 1 91 ? 13.083 19.630 -30.720 1.00 88.56 91 GLY A N 1
ATOM 697 C CA . GLY A 1 91 ? 12.914 19.254 -29.315 1.00 88.56 91 GLY A CA 1
ATOM 698 C C . GLY A 1 91 ? 12.165 17.936 -29.088 1.00 88.56 91 GLY A C 1
ATOM 699 O O . GLY A 1 91 ? 11.622 17.726 -28.004 1.00 88.56 91 GLY A O 1
ATOM 700 N N . ARG A 1 92 ? 12.097 17.053 -30.088 1.00 88.44 92 ARG A N 1
ATOM 701 C CA . ARG A 1 92 ? 11.448 15.735 -29.999 1.00 88.44 92 ARG A CA 1
ATOM 702 C C . ARG A 1 92 ? 12.473 14.643 -29.718 1.00 88.44 92 ARG A C 1
ATOM 704 O O . ARG A 1 92 ? 13.607 14.719 -30.179 1.00 88.44 92 ARG A O 1
ATOM 711 N N . LEU A 1 93 ? 12.051 13.603 -28.999 1.00 88.69 93 LEU A N 1
ATOM 712 C CA . LEU A 1 93 ? 12.860 12.402 -28.789 1.00 88.69 93 LEU A CA 1
ATOM 713 C C . LEU A 1 93 ? 12.755 11.472 -30.001 1.00 88.69 93 LEU A C 1
ATOM 715 O O . LEU A 1 93 ? 11.651 11.109 -30.406 1.00 88.69 93 LEU A O 1
ATOM 719 N N . ILE A 1 94 ? 13.901 11.057 -30.534 1.00 84.25 94 ILE A N 1
ATOM 720 C CA . ILE A 1 94 ? 14.028 10.068 -31.608 1.00 84.25 94 ILE A CA 1
ATOM 721 C C . ILE A 1 94 ? 14.688 8.814 -31.033 1.00 84.25 94 ILE A C 1
ATOM 723 O O . ILE A 1 94 ? 15.636 8.897 -30.251 1.00 84.25 94 ILE A O 1
ATOM 727 N N . PHE A 1 95 ? 14.191 7.643 -31.422 1.00 86.19 95 PHE A N 1
ATOM 728 C CA . PHE A 1 95 ? 14.856 6.368 -31.176 1.00 86.19 95 PHE A CA 1
ATOM 729 C C . PHE A 1 95 ? 14.991 5.604 -32.483 1.00 86.19 95 PHE A C 1
ATOM 731 O O . PHE A 1 95 ? 14.101 5.674 -33.329 1.00 86.19 95 PHE A O 1
ATOM 738 N N . ASN A 1 96 ? 16.074 4.842 -32.614 1.00 82.25 96 ASN A N 1
ATOM 739 C CA . ASN A 1 96 ? 16.228 3.887 -33.697 1.00 82.25 96 ASN A CA 1
ATOM 740 C C . ASN A 1 96 ? 15.971 2.464 -33.153 1.00 82.25 96 ASN A C 1
ATOM 742 O O . ASN A 1 96 ? 16.718 2.011 -32.280 1.00 82.25 96 ASN A O 1
ATOM 746 N N . PRO A 1 97 ? 14.925 1.750 -33.617 1.00 80.88 97 PRO A N 1
ATOM 747 C CA . PRO A 1 97 ? 14.683 0.366 -33.211 1.00 80.88 97 PRO A CA 1
ATOM 748 C C . PRO A 1 97 ? 15.778 -0.608 -33.684 1.00 80.88 97 PRO A C 1
ATOM 750 O O . PRO A 1 97 ? 16.044 -1.581 -32.978 1.00 80.88 97 PRO A O 1
ATOM 753 N N . ASP A 1 98 ? 16.430 -0.324 -34.813 1.00 77.12 98 ASP A N 1
ATOM 754 C CA . ASP A 1 98 ? 17.471 -1.153 -35.437 1.00 77.12 98 ASP A CA 1
ATOM 755 C C . ASP A 1 98 ? 18.880 -0.854 -34.893 1.00 77.12 98 ASP A C 1
ATOM 757 O O . ASP A 1 98 ? 19.780 -1.688 -34.991 1.00 77.12 98 ASP A O 1
ATOM 761 N N . ALA A 1 99 ? 19.069 0.309 -34.259 1.00 75.06 99 ALA A N 1
ATOM 762 C CA . ALA A 1 99 ? 20.302 0.707 -33.577 1.00 75.06 99 ALA A CA 1
ATOM 763 C C . ALA A 1 99 ? 20.002 1.240 -32.159 1.00 75.06 99 ALA A C 1
ATOM 765 O O . ALA A 1 99 ? 20.146 2.434 -31.887 1.00 75.06 99 ALA A O 1
ATOM 766 N N . PRO A 1 100 ? 19.601 0.366 -31.214 1.00 71.12 100 PRO A N 1
ATOM 767 C CA . PRO A 1 100 ? 19.147 0.771 -29.883 1.00 71.12 100 PRO A CA 1
ATOM 768 C C . PRO A 1 100 ? 20.235 1.401 -29.003 1.00 71.12 100 PRO A C 1
ATOM 770 O O . PRO A 1 100 ? 19.899 1.951 -27.960 1.00 71.12 100 PRO A O 1
ATOM 773 N N . GLU A 1 101 ? 21.511 1.320 -29.392 1.00 74.88 101 GLU A N 1
ATOM 774 C CA . GLU A 1 101 ? 22.635 1.985 -28.713 1.00 74.88 101 GLU A CA 1
ATOM 775 C C . GLU A 1 101 ? 23.074 3.289 -29.402 1.00 74.88 101 GLU A C 1
ATOM 777 O O . GLU A 1 101 ? 23.792 4.084 -28.800 1.00 74.88 101 GLU A O 1
ATOM 782 N N . ASN A 1 102 ? 22.616 3.541 -30.634 1.00 76.19 102 ASN A N 1
ATOM 783 C CA . ASN A 1 102 ? 22.927 4.746 -31.399 1.00 76.19 102 ASN A CA 1
ATOM 784 C C . ASN A 1 102 ? 21.666 5.273 -32.116 1.00 76.19 102 ASN A C 1
ATOM 786 O O . ASN A 1 102 ? 21.452 4.985 -33.295 1.00 76.19 102 ASN A O 1
ATOM 790 N N . PRO A 1 103 ? 20.820 6.051 -31.417 1.00 70.81 103 PRO A N 1
ATOM 791 C CA . PRO A 1 103 ? 19.543 6.529 -31.948 1.00 70.81 103 PRO A CA 1
ATOM 792 C C . PRO A 1 103 ? 19.677 7.513 -33.123 1.00 70.81 103 PRO A C 1
ATOM 794 O O . PRO A 1 103 ? 18.678 7.783 -33.782 1.00 70.81 103 PRO A O 1
ATOM 797 N N . GLU A 1 104 ? 20.877 8.042 -33.387 1.00 65.25 104 GLU A N 1
ATOM 798 C CA . GLU A 1 104 ? 21.170 8.921 -34.531 1.00 65.25 104 GLU A CA 1
ATOM 799 C C . GLU A 1 104 ? 21.655 8.159 -35.769 1.00 65.25 104 GLU A C 1
ATOM 801 O O . GLU A 1 104 ? 21.770 8.745 -36.845 1.00 65.25 104 GLU A O 1
ATOM 806 N N . GLN A 1 105 ? 21.961 6.863 -35.639 1.00 67.25 105 GLN A N 1
ATOM 807 C CA . GLN A 1 105 ? 22.411 6.062 -36.766 1.00 67.25 105 GLN A CA 1
ATOM 808 C C . GLN A 1 105 ? 21.269 5.936 -37.772 1.00 67.25 105 GLN A C 1
ATOM 810 O O . GLN A 1 105 ? 20.282 5.259 -37.509 1.00 67.25 105 GLN A O 1
ATOM 815 N N . THR A 1 106 ? 21.395 6.575 -38.928 1.00 58.59 106 THR A N 1
ATOM 816 C CA . THR A 1 106 ? 20.516 6.324 -40.067 1.00 58.59 106 THR A CA 1
ATOM 817 C C . THR A 1 106 ? 20.883 4.984 -40.694 1.00 58.59 106 THR A C 1
ATOM 819 O O . THR A 1 106 ? 22.057 4.594 -40.738 1.00 58.59 106 THR A O 1
ATOM 822 N N . THR A 1 107 ? 19.882 4.233 -41.152 1.00 53.28 107 THR A N 1
ATOM 823 C CA . THR A 1 107 ? 20.179 3.068 -41.986 1.00 53.28 107 THR A CA 1
ATOM 824 C C . THR A 1 107 ? 20.676 3.579 -43.338 1.00 53.28 107 THR A C 1
ATOM 826 O O . THR A 1 107 ? 20.280 4.651 -43.790 1.00 53.28 107 THR A O 1
ATOM 829 N N . ILE A 1 108 ? 21.562 2.836 -44.005 1.00 53.09 108 ILE A N 1
ATOM 830 C CA . ILE A 1 108 ? 22.121 3.220 -45.318 1.00 53.09 108 ILE A CA 1
ATOM 831 C C . ILE A 1 108 ? 21.018 3.485 -46.374 1.00 53.09 108 ILE A C 1
ATOM 833 O O . ILE A 1 108 ? 21.291 4.129 -47.381 1.00 53.09 108 ILE A O 1
ATOM 837 N N . MET A 1 109 ? 19.773 3.051 -46.135 1.00 51.56 109 MET A N 1
ATOM 838 C CA . MET A 1 109 ? 18.626 3.262 -47.026 1.00 51.56 109 MET A CA 1
ATOM 839 C C . MET A 1 109 ? 17.976 4.655 -46.935 1.00 51.56 109 MET A C 1
ATOM 841 O O . MET A 1 109 ? 17.252 5.023 -47.851 1.00 51.56 109 MET A O 1
ATOM 845 N N . ASP A 1 110 ? 18.247 5.458 -45.899 1.00 52.00 110 ASP A N 1
ATOM 846 C CA . ASP A 1 110 ? 17.608 6.780 -45.728 1.00 52.00 110 ASP A CA 1
ATOM 847 C C . ASP A 1 110 ? 18.338 7.919 -46.481 1.00 52.00 110 ASP A C 1
ATOM 849 O O . ASP A 1 110 ? 17.947 9.082 -46.403 1.00 52.00 110 ASP A O 1
ATOM 853 N N . GLY A 1 111 ? 19.435 7.606 -47.186 1.00 48.81 111 GLY A N 1
ATOM 854 C CA . GLY A 1 111 ? 20.312 8.578 -47.854 1.00 48.81 111 GLY A CA 1
ATOM 855 C C . GLY A 1 111 ? 20.055 8.814 -49.349 1.00 48.81 111 GLY A C 1
ATOM 856 O O . GLY A 1 111 ? 20.768 9.625 -49.938 1.00 48.81 111 GLY A O 1
ATOM 857 N N . GLU A 1 112 ? 19.089 8.130 -49.975 1.00 45.94 112 GLU A N 1
ATOM 858 C CA . GLU A 1 112 ? 18.822 8.240 -51.427 1.00 45.94 112 GLU A CA 1
ATOM 859 C C . GLU A 1 112 ? 17.645 9.161 -51.810 1.00 45.94 112 GLU A C 1
ATOM 861 O O . GLU A 1 112 ? 17.440 9.411 -52.995 1.00 45.94 112 GLU A O 1
ATOM 866 N N . GLU A 1 113 ? 16.921 9.757 -50.855 1.00 48.34 113 GLU A N 1
ATOM 867 C CA . GLU A 1 113 ? 15.820 10.700 -51.141 1.00 48.34 113 GLU A CA 1
ATOM 868 C C . GLU A 1 113 ? 16.110 12.131 -50.653 1.00 48.34 113 GLU A C 1
ATOM 870 O O . GLU A 1 113 ? 15.370 12.700 -49.856 1.00 48.34 113 GLU A O 1
ATOM 875 N N . ALA A 1 114 ? 17.196 12.745 -51.127 1.00 44.75 114 ALA A N 1
ATOM 876 C CA . ALA A 1 114 ? 17.336 14.208 -51.122 1.00 44.75 114 ALA A CA 1
ATOM 877 C C . ALA A 1 114 ? 18.395 14.666 -52.142 1.00 44.75 114 ALA A C 1
ATOM 879 O O . ALA A 1 114 ? 19.465 15.151 -51.770 1.00 44.75 114 ALA A O 1
ATOM 880 N N . SER A 1 115 ? 18.100 14.483 -53.432 1.00 39.56 115 SER A N 1
ATOM 881 C CA . SER A 1 115 ? 18.741 15.218 -54.535 1.00 39.56 115 SER A CA 1
ATOM 882 C C . SER A 1 115 ? 17.953 16.474 -54.878 1.00 39.56 115 SER A C 1
ATOM 884 O O . SER A 1 115 ? 16.718 16.325 -55.030 1.00 39.56 115 SER A O 1
#